Protein AF-A0A317SFF4-F1 (afdb_monomer_lite)

Sequence (137 aa):
TDNFTLSGTAVHGGGSCQASISEDGGKTFRVIRSYVGGCPAVGKSFEFVVPKEAKSGDALFAWTWFNNVGNREMYMNCAAVTISDGGSKGLSHLPEIFQANLGSGCETVPGKDLLFPAPGNDVAIVNSAATAPVGAC

Structure (mmCIF, N/CA/C/O backbone):
data_AF-A0A317SFF4-F1
#
_entry.id   AF-A0A317SFF4-F1
#
loop_
_atom_site.group_PDB
_atom_site.id
_atom_site.type_symbol
_atom_site.label_atom_id
_atom_site.label_alt_id
_atom_site.label_comp_id
_atom_site.label_asym_id
_atom_site.label_entity_id
_atom_site.label_seq_id
_atom_site.pdbx_PDB_ins_code
_atom_site.Cartn_x
_atom_site.Cartn_y
_atom_site.Cartn_z
_atom_site.occupancy
_atom_site.B_iso_or_equiv
_atom_site.auth_seq_id
_atom_site.auth_comp_id
_atom_site.auth_asym_id
_atom_site.auth_atom_id
_atom_site.pdbx_PDB_model_num
ATOM 1 N N . THR A 1 1 ? -0.266 -9.360 15.607 1.00 88.94 1 THR A N 1
ATOM 2 C CA . THR A 1 1 ? 0.350 -9.304 14.274 1.00 88.94 1 THR A CA 1
ATOM 3 C C . THR A 1 1 ? -0.539 -10.075 13.353 1.00 88.94 1 THR A C 1
ATOM 5 O O . THR A 1 1 ? -0.894 -11.198 13.691 1.00 88.94 1 THR A O 1
ATOM 8 N N . ASP A 1 2 ? -0.898 -9.459 12.241 1.00 96.12 2 ASP A N 1
ATOM 9 C CA . ASP A 1 2 ? -1.784 -10.008 11.224 1.00 96.12 2 ASP A CA 1
ATOM 10 C C . ASP A 1 2 ? -0.992 -10.194 9.930 1.00 96.12 2 ASP A C 1
ATOM 12 O O . ASP A 1 2 ? 0.151 -9.743 9.814 1.00 96.12 2 ASP A O 1
ATOM 16 N N . ASN A 1 3 ? -1.559 -10.897 8.954 1.00 96.88 3 ASN A N 1
ATOM 17 C CA . ASN A 1 3 ? -0.894 -11.105 7.676 1.00 96.88 3 ASN A CA 1
ATOM 18 C C . ASN A 1 3 ? -1.886 -11.241 6.525 1.00 96.88 3 ASN A C 1
ATOM 20 O O . ASN A 1 3 ? -3.068 -11.516 6.724 1.00 96.88 3 ASN A O 1
ATOM 24 N N . PHE A 1 4 ? -1.369 -11.073 5.313 1.00 95.00 4 PHE A N 1
ATOM 25 C CA . PHE A 1 4 ? -2.064 -11.433 4.086 1.00 95.00 4 PHE A CA 1
ATOM 26 C C . PHE A 1 4 ? -1.158 -12.282 3.192 1.00 95.00 4 PHE A C 1
ATOM 28 O O . PHE A 1 4 ? 0.072 -12.199 3.248 1.00 95.00 4 PHE A O 1
ATOM 35 N N . THR A 1 5 ? -1.785 -13.094 2.347 1.00 93.38 5 THR A N 1
ATOM 36 C CA . THR A 1 5 ? -1.133 -13.857 1.281 1.00 93.38 5 THR A CA 1
ATOM 37 C C . THR A 1 5 ? -1.829 -13.549 -0.032 1.00 93.38 5 THR A C 1
ATOM 39 O O . THR A 1 5 ? -3.004 -13.184 -0.057 1.00 93.38 5 THR A O 1
ATOM 42 N N . LEU A 1 6 ? -1.092 -13.672 -1.130 1.00 87.88 6 LEU A N 1
ATOM 43 C CA . LEU A 1 6 ? -1.611 -13.414 -2.464 1.00 87.88 6 LEU A CA 1
ATOM 44 C C . LEU A 1 6 ? -1.539 -14.695 -3.283 1.00 87.88 6 LEU A C 1
ATOM 46 O O . LEU A 1 6 ? -0.500 -15.361 -3.339 1.00 87.88 6 LEU A O 1
ATOM 50 N N . SER A 1 7 ? -2.659 -15.026 -3.917 1.00 84.38 7 SER A N 1
ATOM 51 C CA . SER A 1 7 ? -2.737 -16.039 -4.960 1.00 84.38 7 SER A CA 1
ATOM 52 C C . SER A 1 7 ? -2.527 -15.388 -6.331 1.00 84.38 7 SER A C 1
ATOM 54 O O . SER A 1 7 ? -2.720 -14.186 -6.506 1.00 84.38 7 SER A O 1
ATOM 56 N N . GLY A 1 8 ? -2.090 -16.176 -7.311 1.00 80.38 8 GLY A N 1
ATOM 57 C CA . GLY A 1 8 ? -1.833 -15.698 -8.668 1.00 80.38 8 GLY A CA 1
ATOM 58 C C . GLY A 1 8 ? -0.625 -16.376 -9.303 1.00 80.38 8 GLY A C 1
ATOM 59 O O . GLY A 1 8 ? 0.085 -17.147 -8.657 1.00 80.38 8 GLY A O 1
ATOM 60 N N . THR A 1 9 ? -0.411 -16.103 -10.589 1.00 75.81 9 THR A N 1
ATOM 61 C CA . THR A 1 9 ? 0.606 -16.783 -11.410 1.00 75.81 9 THR A CA 1
ATOM 62 C C . THR A 1 9 ? 1.764 -15.881 -11.837 1.00 75.81 9 THR A C 1
ATOM 64 O O . THR A 1 9 ? 2.830 -16.397 -12.162 1.00 75.81 9 THR A O 1
ATOM 67 N N . ALA A 1 10 ? 1.599 -14.554 -11.814 1.00 84.06 10 ALA A N 1
ATOM 68 C CA . ALA A 1 10 ? 2.615 -13.597 -12.247 1.00 84.06 10 ALA A CA 1
ATOM 69 C C . ALA A 1 10 ? 2.857 -12.522 -11.180 1.00 84.06 10 ALA A C 1
ATOM 71 O O . ALA A 1 10 ? 1.972 -11.739 -10.857 1.00 84.06 10 ALA A O 1
ATOM 72 N N . VAL A 1 11 ? 4.084 -12.469 -10.652 1.00 91.31 11 VAL A N 1
ATOM 73 C CA . VAL A 1 11 ? 4.509 -11.455 -9.664 1.00 91.31 11 VAL A CA 1
ATOM 74 C C . VAL A 1 11 ? 5.251 -10.287 -10.292 1.00 91.31 11 VAL A C 1
ATOM 76 O O . VAL A 1 11 ? 5.709 -9.420 -9.567 1.00 91.31 11 VAL A O 1
ATOM 79 N N . HIS A 1 12 ? 5.431 -10.273 -11.617 1.00 93.50 12 HIS A N 1
ATOM 80 C CA . HIS A 1 12 ? 6.055 -9.158 -12.336 1.00 93.50 12 HIS A CA 1
ATOM 81 C C . HIS A 1 12 ? 7.404 -8.690 -11.742 1.00 93.50 12 HIS A C 1
ATOM 83 O O . HIS A 1 12 ? 7.678 -7.497 -11.630 1.00 93.50 12 HIS A O 1
ATOM 89 N N . GLY A 1 13 ? 8.257 -9.641 -11.339 1.00 93.12 13 GLY A N 1
ATOM 90 C CA . GLY A 1 13 ? 9.548 -9.348 -10.699 1.00 93.12 13 GLY A CA 1
ATOM 91 C C . GLY A 1 13 ? 9.443 -8.763 -9.283 1.00 93.12 13 GLY A C 1
ATOM 92 O O . GLY A 1 13 ? 10.439 -8.286 -8.752 1.00 93.12 13 GLY A O 1
ATOM 93 N N . GLY A 1 14 ? 8.258 -8.794 -8.672 1.00 95.56 14 GLY A N 1
ATOM 94 C CA . GLY A 1 14 ? 7.954 -8.135 -7.411 1.00 95.56 14 GLY A CA 1
ATOM 95 C C . GLY A 1 14 ? 7.630 -6.660 -7.629 1.00 95.56 14 GLY A C 1
ATOM 96 O O . GLY A 1 14 ? 6.767 -6.305 -8.435 1.00 95.56 14 GLY A O 1
ATOM 97 N N . GLY A 1 15 ? 8.320 -5.795 -6.898 1.00 97.75 15 GLY A N 1
ATOM 98 C CA . GLY A 1 15 ? 7.978 -4.387 -6.757 1.00 97.75 15 GLY A CA 1
ATOM 99 C C . GLY A 1 15 ? 7.819 -4.007 -5.292 1.00 97.75 15 GLY A C 1
ATOM 100 O O . GLY A 1 15 ? 8.397 -4.638 -4.399 1.00 97.75 15 GLY A O 1
ATOM 101 N N . SER A 1 16 ? 7.006 -2.983 -5.054 1.00 98.62 16 SER A N 1
ATOM 102 C CA . SER A 1 16 ? 6.712 -2.489 -3.709 1.00 98.62 16 SER A CA 1
ATOM 103 C C . SER A 1 16 ? 5.214 -2.431 -3.461 1.00 98.62 16 SER A C 1
ATOM 105 O O . SER A 1 16 ? 4.435 -2.134 -4.369 1.00 98.62 16 SER A O 1
ATOM 107 N N . CYS A 1 17 ? 4.814 -2.674 -2.217 1.00 98.44 17 CYS A N 1
ATOM 108 C CA . CYS A 1 17 ? 3.413 -2.694 -1.812 1.00 98.44 17 CYS A CA 1
ATOM 109 C C . CYS A 1 17 ? 3.156 -1.846 -0.570 1.00 98.44 17 CYS A C 1
ATOM 111 O O . CYS A 1 17 ? 4.070 -1.614 0.224 1.00 98.44 17 CYS A O 1
ATOM 113 N N . GLN A 1 18 ? 1.893 -1.493 -0.341 1.00 98.81 18 GLN A N 1
ATOM 114 C CA . GLN A 1 18 ? 1.427 -0.975 0.943 1.00 98.81 18 GLN A CA 1
ATOM 115 C C . GLN A 1 18 ? 0.270 -1.820 1.472 1.00 98.81 18 GLN A C 1
ATOM 117 O O . GLN A 1 18 ? -0.585 -2.280 0.717 1.00 98.81 18 GLN A O 1
ATOM 122 N N . ALA A 1 19 ? 0.264 -2.021 2.786 1.00 98.69 19 ALA A N 1
ATOM 123 C CA . ALA A 1 19 ? -0.900 -2.435 3.550 1.00 98.69 19 ALA A CA 1
ATOM 124 C C . ALA A 1 19 ? -1.519 -1.185 4.182 1.00 98.69 19 ALA A C 1
ATOM 126 O O . ALA A 1 19 ? -0.814 -0.358 4.772 1.00 98.69 19 ALA A O 1
ATOM 127 N N . SER A 1 20 ? -2.833 -1.044 4.060 1.00 98.81 20 SER A N 1
ATOM 128 C CA . SER A 1 20 ? -3.557 0.141 4.512 1.00 98.81 20 SER A CA 1
ATOM 129 C C . SER A 1 20 ? -4.931 -0.202 5.075 1.00 98.81 20 SER A C 1
ATOM 131 O O . SER A 1 20 ? -5.477 -1.267 4.790 1.00 98.81 20 SER A O 1
ATOM 133 N N . ILE A 1 21 ? -5.470 0.703 5.892 1.00 98.69 21 ILE A N 1
ATOM 134 C CA . ILE A 1 21 ? -6.787 0.576 6.523 1.00 98.69 21 ILE A CA 1
ATOM 135 C C . ILE A 1 21 ? -7.639 1.802 6.191 1.00 98.69 21 ILE A C 1
ATOM 137 O O . ILE A 1 21 ? -7.157 2.933 6.252 1.00 98.69 21 ILE A O 1
ATOM 141 N N . SER A 1 22 ? -8.912 1.582 5.883 1.00 98.69 22 SER A N 1
ATOM 142 C CA . SER A 1 22 ? -9.940 2.617 5.803 1.00 98.69 22 SER A CA 1
ATOM 143 C C . SER A 1 22 ? -10.951 2.445 6.932 1.00 98.69 22 SER A C 1
ATOM 145 O O . SER A 1 22 ? -11.577 1.394 7.059 1.00 98.69 22 SER A O 1
ATOM 147 N N . GLU A 1 23 ? -11.129 3.502 7.725 1.00 98.25 23 GLU A N 1
ATOM 148 C CA . GLU A 1 23 ? -12.090 3.578 8.839 1.00 98.25 23 GLU A CA 1
ATOM 149 C C . GLU A 1 23 ? -13.343 4.398 8.468 1.00 98.25 23 GLU A C 1
ATOM 151 O O . GLU A 1 23 ? -14.174 4.701 9.322 1.00 98.25 23 GLU A O 1
ATOM 156 N N . ASP A 1 24 ? -13.448 4.835 7.208 1.00 97.44 24 ASP A N 1
ATOM 157 C CA . ASP A 1 24 ? -14.448 5.797 6.725 1.00 97.44 24 ASP A CA 1
ATOM 158 C C . ASP A 1 24 ? -15.261 5.282 5.526 1.00 97.44 24 ASP A C 1
ATOM 160 O O . ASP A 1 24 ? -15.837 6.064 4.761 1.00 97.44 24 A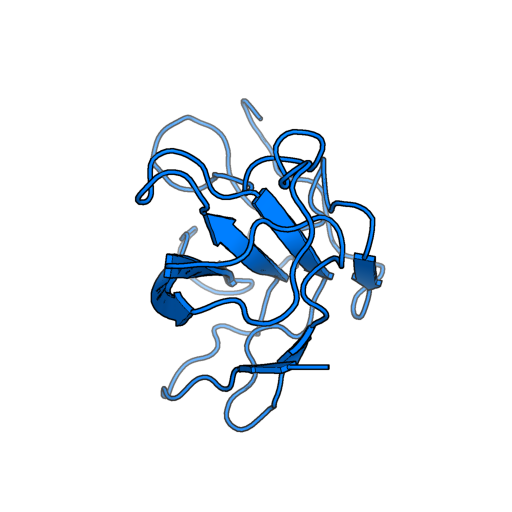SP A O 1
ATOM 164 N N . GLY A 1 25 ? -15.337 3.956 5.384 1.00 96.50 25 GLY A N 1
ATOM 165 C CA . GLY A 1 25 ? -16.111 3.293 4.335 1.00 96.50 25 GLY A CA 1
ATOM 166 C C . GLY A 1 25 ? -15.449 3.345 2.957 1.00 96.50 25 GLY A C 1
ATOM 167 O O . GLY A 1 25 ? -16.149 3.355 1.949 1.00 96.50 25 GLY A O 1
ATOM 168 N N . GLY A 1 26 ? -14.115 3.399 2.906 1.00 97.56 26 GLY A N 1
ATOM 169 C CA . GLY A 1 26 ? -13.336 3.381 1.667 1.00 97.56 26 GLY A CA 1
ATOM 170 C C . GLY A 1 26 ? -13.086 4.754 1.049 1.00 97.56 26 GLY A C 1
ATOM 171 O O . GLY A 1 26 ? -12.677 4.816 -0.107 1.00 97.56 26 GLY A O 1
ATOM 172 N N . LYS A 1 27 ? -13.327 5.852 1.777 1.00 97.81 27 LYS A N 1
ATOM 173 C CA . LYS A 1 27 ? -13.048 7.206 1.271 1.00 97.81 27 LYS A CA 1
ATOM 174 C C . LYS A 1 27 ? -11.565 7.532 1.360 1.00 97.81 27 LYS A C 1
ATOM 176 O O . LYS A 1 27 ? -11.029 8.143 0.444 1.00 97.81 27 LYS A O 1
ATOM 181 N N . THR A 1 28 ? -10.914 7.128 2.449 1.00 98.19 28 THR A N 1
ATOM 182 C CA . THR A 1 28 ? -9.467 7.263 2.623 1.00 98.19 28 THR A CA 1
ATOM 183 C C . THR A 1 28 ? -8.857 5.956 3.107 1.00 98.19 28 THR A C 1
ATOM 185 O O . THR A 1 28 ? -9.449 5.242 3.915 1.00 98.19 28 THR A O 1
ATOM 188 N N . PHE A 1 29 ? -7.655 5.650 2.618 1.00 98.75 29 PHE A N 1
ATOM 189 C CA . PHE A 1 29 ? -6.879 4.479 3.023 1.00 98.75 29 PHE A CA 1
ATOM 190 C C . PHE A 1 29 ? -5.557 4.941 3.618 1.00 98.75 29 PHE A C 1
ATOM 192 O O . PHE A 1 29 ? -4.781 5.632 2.962 1.00 98.75 29 PHE A O 1
ATOM 199 N N . ARG A 1 30 ? -5.313 4.575 4.875 1.00 98.62 30 ARG A N 1
ATOM 200 C CA . ARG A 1 30 ? -4.170 5.024 5.667 1.00 98.62 30 ARG A CA 1
ATOM 201 C C . ARG A 1 30 ? -3.112 3.938 5.724 1.00 98.62 30 ARG A C 1
ATOM 203 O O . ARG A 1 30 ? -3.415 2.809 6.106 1.00 98.62 30 ARG A O 1
ATOM 210 N N . VAL A 1 31 ? -1.888 4.266 5.321 1.00 98.81 31 VAL A N 1
ATOM 211 C CA . VAL A 1 31 ? -0.770 3.320 5.228 1.00 98.81 31 VAL A CA 1
ATOM 212 C C . VAL A 1 31 ? -0.349 2.889 6.625 1.00 98.81 31 VAL A C 1
ATOM 214 O O . VAL A 1 31 ? 0.140 3.702 7.407 1.00 98.81 31 VAL A O 1
ATOM 217 N N . ILE A 1 32 ? -0.508 1.599 6.917 1.00 98.56 32 ILE A N 1
ATOM 218 C CA . ILE A 1 32 ? -0.075 0.999 8.183 1.00 98.56 32 ILE A CA 1
ATOM 219 C C . ILE A 1 32 ? 1.245 0.243 8.040 1.00 98.56 32 ILE A C 1
ATOM 221 O O . ILE A 1 32 ? 1.939 0.073 9.034 1.00 98.56 32 ILE A O 1
ATOM 225 N N . ARG A 1 33 ? 1.610 -0.183 6.821 1.00 98.69 33 ARG A N 1
ATOM 226 C CA . ARG A 1 33 ? 2.922 -0.770 6.532 1.00 98.69 33 ARG A CA 1
ATOM 227 C C . ARG A 1 33 ? 3.298 -0.641 5.061 1.00 98.69 33 ARG A C 1
ATOM 229 O O . ARG A 1 33 ? 2.475 -0.915 4.189 1.00 98.69 33 ARG A O 1
ATOM 236 N N . SER A 1 34 ? 4.557 -0.308 4.792 1.00 98.81 34 SER A N 1
ATOM 237 C CA . SER A 1 34 ? 5.132 -0.306 3.441 1.00 98.81 34 SER A CA 1
ATOM 238 C C . SER A 1 34 ? 6.173 -1.414 3.271 1.00 98.81 34 SER A C 1
ATOM 240 O O . 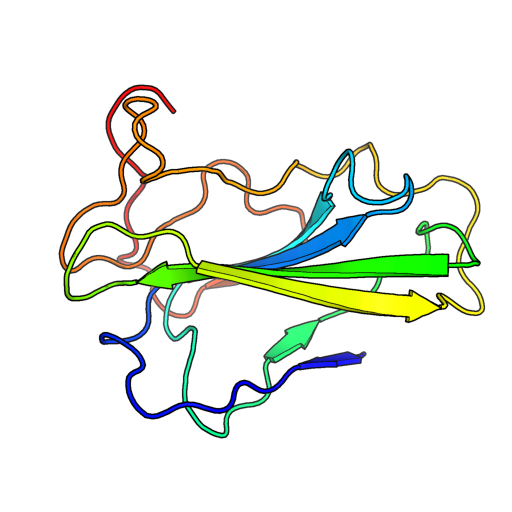SER A 1 34 ? 7.030 -1.614 4.130 1.00 98.81 34 SER A O 1
ATOM 242 N N . TYR A 1 35 ? 6.130 -2.108 2.133 1.00 98.44 35 TYR A N 1
ATOM 243 C CA . TYR A 1 35 ? 7.084 -3.146 1.740 1.00 98.44 35 TYR A CA 1
ATOM 244 C C . TYR A 1 35 ? 7.842 -2.657 0.508 1.00 98.44 35 TYR A C 1
ATOM 246 O O . TYR A 1 35 ? 7.288 -2.633 -0.590 1.00 98.44 35 TYR A O 1
ATOM 254 N N . VAL A 1 36 ? 9.087 -2.226 0.698 1.00 98.56 36 VAL A N 1
ATOM 255 C CA . VAL A 1 36 ? 9.939 -1.676 -0.361 1.00 98.56 36 VAL A CA 1
ATOM 256 C C . VAL A 1 36 ? 10.801 -2.800 -0.931 1.00 98.56 36 VAL A C 1
ATOM 258 O O . VAL A 1 36 ? 11.809 -3.197 -0.337 1.00 98.56 36 VAL A O 1
ATOM 261 N N . GLY A 1 37 ? 10.379 -3.319 -2.083 1.00 97.31 37 GLY A N 1
ATOM 262 C CA . GLY A 1 37 ? 10.983 -4.473 -2.740 1.00 97.31 37 GLY A CA 1
ATOM 263 C C . GLY A 1 37 ? 10.443 -5.825 -2.271 1.00 97.31 37 GLY A C 1
ATOM 264 O O . GLY A 1 37 ? 9.971 -5.998 -1.144 1.00 97.31 37 GLY A O 1
ATOM 265 N N . GLY A 1 38 ? 10.535 -6.820 -3.158 1.00 93.94 38 GLY A N 1
ATOM 266 C CA . GLY A 1 38 ? 10.158 -8.207 -2.863 1.00 93.94 38 GLY A CA 1
ATOM 267 C C . GLY A 1 38 ? 8.668 -8.424 -2.573 1.00 93.94 38 GLY A C 1
ATOM 268 O O . GLY A 1 38 ? 8.321 -9.429 -1.942 1.00 93.94 38 GLY A O 1
ATOM 269 N N . CYS A 1 39 ? 7.804 -7.496 -3.000 1.00 95.56 39 CYS A N 1
ATOM 270 C CA . CYS A 1 39 ? 6.358 -7.612 -2.882 1.00 95.56 39 CYS A CA 1
ATOM 271 C C . CYS A 1 39 ? 5.661 -7.381 -4.237 1.00 95.56 39 CYS A C 1
ATOM 273 O O . CYS A 1 39 ? 5.952 -6.386 -4.900 1.00 95.56 39 CYS A O 1
ATOM 275 N N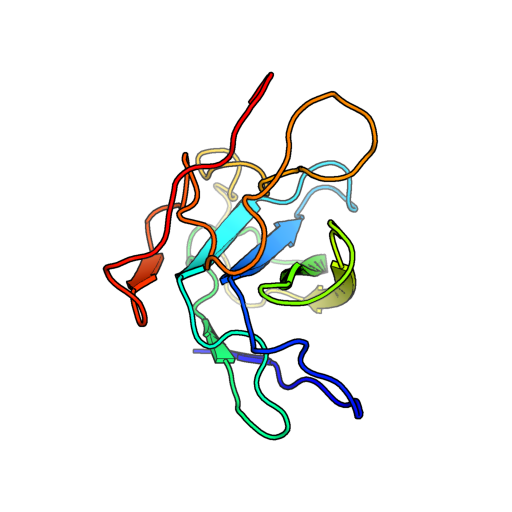 . PRO A 1 40 ? 4.730 -8.264 -4.646 1.00 94.12 40 PRO A N 1
ATOM 276 C CA . PRO A 1 40 ? 4.326 -9.503 -3.998 1.00 94.12 40 PRO A CA 1
ATOM 277 C C . PRO A 1 40 ? 5.324 -10.635 -4.269 1.00 94.12 40 PRO A C 1
ATOM 279 O O . PRO A 1 40 ? 6.207 -10.542 -5.119 1.00 94.12 40 PRO A O 1
ATOM 282 N N . ALA A 1 41 ? 5.145 -11.739 -3.551 1.00 90.94 41 ALA A N 1
ATOM 283 C CA . ALA A 1 41 ? 5.783 -13.015 -3.840 1.00 90.94 41 ALA A CA 1
ATOM 284 C C . ALA A 1 41 ? 4.753 -14.131 -3.614 1.00 90.94 41 ALA A C 1
ATOM 286 O O . ALA A 1 41 ? 4.092 -14.151 -2.574 1.00 90.94 41 ALA A O 1
ATOM 287 N N . VAL A 1 42 ? 4.588 -15.034 -4.589 1.00 83.69 42 VAL A N 1
ATOM 288 C CA . VAL A 1 42 ? 3.578 -16.107 -4.517 1.00 83.69 42 VAL A CA 1
ATOM 289 C C . VAL A 1 42 ? 3.850 -17.000 -3.311 1.00 83.69 42 VAL A C 1
ATOM 291 O O . VAL A 1 42 ? 4.987 -17.409 -3.085 1.00 83.69 42 VAL A O 1
ATOM 294 N N . GLY A 1 43 ? 2.804 -17.304 -2.539 1.00 84.00 43 GLY A N 1
ATOM 295 C CA . GLY A 1 43 ? 2.898 -18.189 -1.374 1.00 84.00 43 GLY A CA 1
ATOM 296 C C . GLY A 1 43 ? 3.652 -17.595 -0.180 1.00 84.00 43 GLY A C 1
ATOM 297 O O . GLY A 1 43 ? 3.850 -18.289 0.814 1.00 84.00 43 GLY A O 1
ATOM 298 N N . LYS A 1 44 ? 4.064 -16.322 -0.251 1.00 90.25 44 LYS A N 1
ATOM 299 C CA . LYS A 1 44 ? 4.687 -15.608 0.863 1.00 90.25 44 LYS A CA 1
ATOM 300 C C . LYS A 1 44 ? 3.628 -14.857 1.668 1.00 90.25 44 LYS A C 1
ATOM 302 O O . LYS A 1 44 ? 2.812 -14.133 1.096 1.00 90.25 44 LYS A O 1
ATOM 307 N N . SER A 1 45 ? 3.686 -14.992 2.990 1.00 94.06 45 SER A N 1
ATOM 308 C CA . SER A 1 45 ? 2.915 -14.155 3.912 1.00 94.06 45 SER A CA 1
ATOM 309 C C . SER A 1 45 ? 3.606 -12.814 4.132 1.00 94.06 45 SER A C 1
ATOM 311 O O . SER A 1 45 ? 4.821 -12.747 4.333 1.00 94.06 45 SER A O 1
ATOM 313 N N . PHE A 1 46 ? 2.814 -11.749 4.119 1.00 96.19 46 PHE A N 1
ATOM 314 C CA . PHE A 1 46 ? 3.249 -10.392 4.416 1.00 96.19 46 PHE A CA 1
A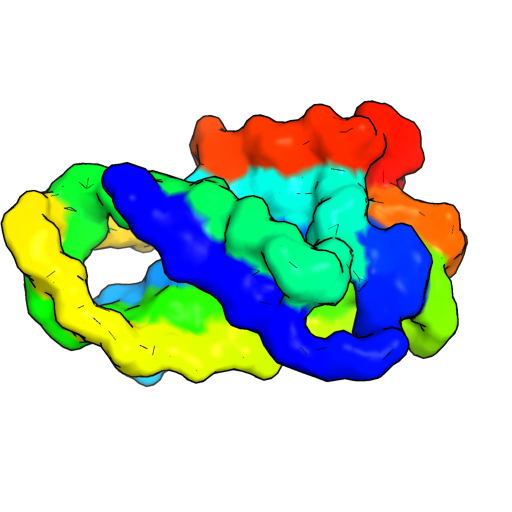TOM 315 C C . PHE A 1 46 ? 2.611 -9.953 5.730 1.00 96.19 46 PHE A C 1
ATOM 317 O O . PHE A 1 46 ? 1.393 -9.800 5.819 1.00 96.19 46 PHE A O 1
ATOM 324 N N . GLU A 1 47 ? 3.443 -9.817 6.759 1.00 97.31 47 GLU A N 1
ATOM 325 C CA . GLU A 1 47 ? 3.008 -9.455 8.106 1.00 97.31 47 GLU A CA 1
ATOM 326 C C . GLU A 1 47 ? 2.865 -7.950 8.269 1.00 97.31 47 GLU A C 1
ATOM 328 O O . GLU A 1 47 ? 3.728 -7.196 7.822 1.00 97.31 47 GLU A O 1
ATOM 333 N N . PHE A 1 48 ? 1.832 -7.536 8.992 1.00 97.69 48 PHE A N 1
ATOM 334 C CA . PHE A 1 48 ? 1.608 -6.161 9.410 1.00 97.69 48 PHE A CA 1
ATOM 335 C C . PHE A 1 48 ? 1.021 -6.112 10.824 1.00 97.69 48 PHE A C 1
ATOM 337 O O . PHE A 1 48 ? 0.605 -7.119 11.404 1.00 97.69 48 PHE A O 1
ATOM 344 N N . VAL A 1 49 ? 0.989 -4.912 11.396 1.00 97.62 49 VAL A N 1
ATOM 345 C CA . VAL A 1 49 ? 0.349 -4.650 12.685 1.00 97.62 49 VAL A CA 1
ATOM 346 C C . VAL A 1 49 ? -0.721 -3.590 12.474 1.00 97.62 49 VAL A C 1
ATOM 348 O O . VAL A 1 49 ? -0.439 -2.530 11.921 1.00 97.62 49 VAL A O 1
ATOM 351 N N . VAL A 1 50 ? -1.946 -3.866 12.922 1.00 97.25 50 VAL A N 1
ATOM 352 C CA . VAL A 1 50 ? -2.979 -2.831 13.036 1.00 97.25 50 VAL A CA 1
ATOM 353 C C . VAL A 1 50 ? -2.588 -1.901 14.194 1.00 97.25 50 VAL A C 1
ATOM 355 O O . VAL A 1 50 ? -2.416 -2.389 15.316 1.00 97.25 50 VAL A O 1
ATOM 358 N N . PRO A 1 51 ? -2.402 -0.585 13.965 1.00 96.56 51 PRO A N 1
ATOM 359 C CA . PRO A 1 51 ? -2.042 0.339 15.036 1.00 96.56 51 PRO A CA 1
ATOM 360 C C . PRO A 1 51 ? -3.107 0.340 16.135 1.00 96.56 51 PRO A C 1
ATOM 362 O O . PRO A 1 51 ? -4.303 0.333 15.846 1.00 96.56 51 PRO A O 1
ATOM 365 N N . LYS A 1 52 ? -2.688 0.369 17.404 1.00 95.88 52 LYS A N 1
ATOM 366 C CA . LYS A 1 52 ? -3.611 0.281 18.554 1.00 95.88 52 LYS A CA 1
ATOM 367 C C . LYS A 1 52 ? -4.604 1.436 18.606 1.00 95.88 52 LYS A C 1
ATOM 369 O O . LYS A 1 52 ? -5.654 1.330 19.224 1.00 95.88 52 LYS A O 1
ATOM 374 N N . GLU A 1 53 ? -4.256 2.563 18.009 1.00 96.12 53 GLU A N 1
ATOM 375 C CA . GLU A 1 53 ? -5.092 3.745 17.914 1.00 96.12 53 GLU A CA 1
ATOM 376 C C . GLU A 1 53 ? -6.208 3.643 16.864 1.00 96.12 53 GLU A C 1
ATOM 378 O O . GLU A 1 53 ? -7.113 4.481 16.909 1.00 96.12 53 GLU A O 1
ATOM 383 N N . ALA A 1 54 ? -6.167 2.643 15.970 1.00 97.69 54 ALA A N 1
ATOM 384 C CA . ALA A 1 54 ? -7.232 2.371 15.008 1.00 97.69 54 ALA A CA 1
ATOM 385 C C . ALA A 1 54 ? -8.566 2.164 15.731 1.00 97.69 54 ALA A C 1
ATOM 387 O O . ALA A 1 54 ? -8.616 1.556 16.798 1.00 97.69 54 ALA A O 1
ATOM 388 N N . LYS A 1 55 ? -9.646 2.684 15.163 1.00 98.00 55 LYS A N 1
ATOM 389 C CA . LYS A 1 55 ? -10.993 2.597 15.709 1.00 98.00 55 LYS A CA 1
ATOM 390 C C . LYS A 1 55 ? -11.469 1.154 15.699 1.00 98.00 55 LYS A C 1
ATOM 392 O O . LYS A 1 55 ? -11.365 0.465 14.690 1.00 98.00 55 LYS A O 1
ATOM 397 N N . SER A 1 56 ? -12.047 0.734 16.819 1.00 97.62 56 SER A N 1
ATOM 398 C CA . SER A 1 56 ? -12.808 -0.513 16.861 1.00 97.62 56 SER A CA 1
ATOM 399 C C . SER A 1 56 ? -14.018 -0.442 15.923 1.00 97.62 56 SER A C 1
ATOM 401 O O . SER A 1 56 ? -14.679 0.597 15.847 1.00 97.62 56 SER A O 1
ATOM 403 N N . GLY A 1 57 ? -14.342 -1.559 15.270 1.00 97.25 57 GLY A N 1
ATOM 404 C CA . GLY A 1 57 ? -15.498 -1.690 14.380 1.00 97.25 57 GLY A CA 1
ATOM 405 C C . GLY A 1 57 ? -15.136 -2.100 12.955 1.00 97.25 57 GLY A C 1
ATOM 406 O O . GLY A 1 57 ? -14.028 -2.570 12.687 1.00 97.25 57 GLY A O 1
ATOM 407 N N . ASP A 1 58 ? -16.105 -1.953 12.055 1.00 98.25 58 ASP A N 1
ATOM 408 C CA . ASP A 1 58 ? -15.956 -2.327 10.651 1.00 98.25 58 ASP A CA 1
ATOM 409 C C . ASP A 1 58 ? -14.999 -1.378 9.924 1.00 98.25 58 ASP A C 1
ATOM 411 O O . ASP A 1 58 ? -15.095 -0.153 10.028 1.00 98.25 58 ASP A O 1
ATOM 415 N N . ALA A 1 59 ? -14.084 -1.963 9.160 1.00 98.50 59 ALA A N 1
ATOM 416 C CA . ALA A 1 59 ? -13.074 -1.264 8.385 1.00 98.50 59 ALA A CA 1
ATOM 417 C C . ALA A 1 59 ? -12.801 -2.005 7.068 1.00 98.50 59 ALA A C 1
ATOM 419 O O . ALA A 1 59 ? -13.235 -3.140 6.852 1.00 98.50 59 ALA A O 1
ATOM 420 N N . LEU A 1 60 ? -12.048 -1.368 6.172 1.00 98.75 60 LEU A N 1
ATOM 421 C CA . LEU A 1 60 ? -11.509 -2.028 4.985 1.00 98.75 60 LEU A CA 1
ATOM 422 C C . LEU A 1 60 ? -9.995 -2.128 5.097 1.00 98.75 60 LEU A C 1
ATOM 424 O O . LEU A 1 60 ? -9.319 -1.120 5.276 1.00 98.75 60 LEU A O 1
ATOM 428 N N . PHE A 1 61 ? -9.463 -3.329 4.924 1.00 98.62 61 PHE A N 1
ATOM 429 C CA . PHE A 1 61 ? -8.059 -3.530 4.604 1.00 98.62 61 PHE A CA 1
ATOM 430 C C . PHE A 1 61 ? -7.853 -3.356 3.103 1.00 98.62 61 PHE A C 1
ATOM 432 O O . PHE A 1 61 ? -8.675 -3.820 2.314 1.00 98.62 61 PHE A O 1
ATOM 439 N N . ALA A 1 62 ? -6.747 -2.738 2.701 1.00 98.62 62 ALA A N 1
ATOM 440 C CA . ALA A 1 62 ? -6.326 -2.687 1.311 1.00 98.62 62 ALA A CA 1
ATOM 441 C C . ALA A 1 62 ? -4.841 -3.006 1.150 1.00 98.62 62 ALA A C 1
ATOM 443 O O . ALA A 1 62 ? -3.982 -2.469 1.856 1.00 98.62 62 ALA A O 1
ATOM 444 N N . TRP A 1 63 ? -4.566 -3.846 0.157 1.00 98.25 63 TRP A N 1
ATOM 445 C CA . TRP A 1 63 ? -3.244 -4.082 -0.397 1.00 98.25 63 TRP A CA 1
ATOM 446 C C . TRP A 1 63 ? -3.131 -3.330 -1.721 1.00 98.25 63 TRP A C 1
ATOM 448 O O . TRP A 1 63 ? -3.947 -3.550 -2.618 1.00 98.25 63 TRP A O 1
ATOM 458 N N . THR A 1 64 ? -2.124 -2.466 -1.840 1.00 98.50 64 THR A N 1
ATOM 459 C CA . THR A 1 64 ? -1.748 -1.820 -3.103 1.00 98.50 64 THR A CA 1
ATOM 460 C C . THR A 1 64 ? -0.364 -2.271 -3.540 1.00 98.50 64 THR A C 1
ATOM 462 O O . THR A 1 64 ? 0.501 -2.521 -2.699 1.00 98.50 64 THR A O 1
ATOM 465 N N . TRP A 1 65 ? -0.139 -2.381 -4.848 1.00 98.25 65 TRP A N 1
ATOM 466 C CA . TRP A 1 65 ? 1.125 -2.850 -5.409 1.00 98.25 65 TRP A CA 1
ATOM 467 C C . TRP A 1 65 ? 1.503 -2.132 -6.702 1.00 98.25 65 TRP A C 1
ATOM 469 O O . TRP A 1 65 ? 0.673 -1.929 -7.586 1.00 98.25 65 TRP A O 1
ATOM 479 N N . PHE A 1 66 ? 2.791 -1.808 -6.803 1.00 98.44 66 PHE A N 1
ATOM 480 C CA . PHE A 1 66 ? 3.439 -1.236 -7.975 1.00 98.44 66 PHE A CA 1
ATOM 481 C C . PHE A 1 66 ? 4.493 -2.211 -8.491 1.00 98.44 66 PHE A C 1
ATOM 483 O O . PHE A 1 66 ? 5.506 -2.454 -7.826 1.00 98.44 66 PHE A O 1
ATOM 490 N N . ASN A 1 67 ? 4.241 -2.782 -9.665 1.00 97.25 67 ASN A N 1
ATOM 491 C CA . ASN A 1 67 ? 5.042 -3.852 -10.242 1.00 97.25 67 ASN A CA 1
ATOM 492 C C . ASN A 1 67 ? 6.406 -3.372 -10.759 1.00 97.25 67 ASN A C 1
ATOM 494 O O . ASN A 1 67 ? 6.543 -2.313 -11.380 1.00 97.25 67 ASN A O 1
ATOM 498 N N . ASN A 1 68 ? 7.430 -4.200 -10.548 1.00 97.19 68 ASN A N 1
ATOM 499 C CA . ASN A 1 68 ? 8.777 -3.916 -11.037 1.00 97.19 68 ASN A CA 1
ATOM 500 C C . ASN A 1 68 ? 8.840 -4.043 -12.575 1.00 97.19 68 ASN A C 1
ATOM 502 O O . ASN A 1 68 ? 9.221 -3.101 -13.277 1.00 97.19 68 ASN A O 1
ATOM 506 N N . VAL A 1 69 ? 8.377 -5.171 -13.119 1.00 96.62 69 VAL A N 1
ATOM 507 C CA . VAL A 1 69 ? 8.484 -5.540 -14.542 1.00 96.62 69 VAL A CA 1
ATOM 508 C C . VAL A 1 69 ? 7.131 -5.477 -15.254 1.00 96.62 69 VAL A C 1
ATOM 510 O O . VAL A 1 69 ? 6.122 -5.945 -14.738 1.00 96.62 69 VAL A O 1
ATOM 513 N N . GLY A 1 70 ? 7.110 -4.979 -16.491 1.00 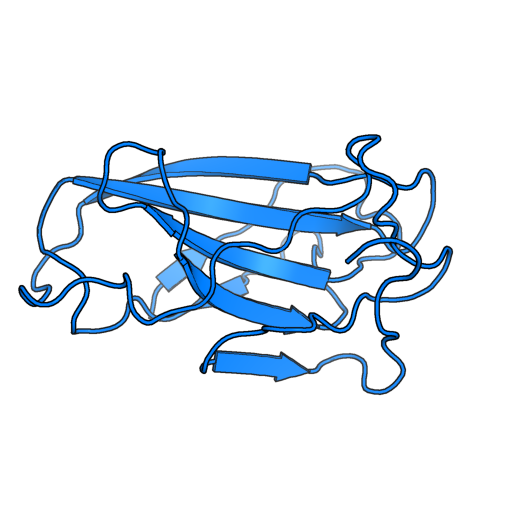94.38 70 GLY A N 1
ATOM 514 C CA . GLY A 1 70 ? 5.905 -4.909 -17.326 1.00 94.38 70 GLY A CA 1
ATOM 515 C C . GLY A 1 70 ? 5.347 -3.493 -17.432 1.00 94.38 70 GLY A C 1
ATOM 516 O O . GLY A 1 70 ? 6.090 -2.520 -17.269 1.00 94.38 70 GLY A O 1
ATOM 517 N N . ASN A 1 71 ? 4.049 -3.375 -17.709 1.00 95.88 71 ASN A N 1
ATOM 518 C CA . ASN A 1 71 ? 3.372 -2.081 -17.791 1.00 95.88 71 ASN A CA 1
ATOM 519 C C . ASN A 1 71 ? 3.473 -1.327 -16.464 1.00 95.88 71 ASN A C 1
ATOM 521 O O . ASN A 1 71 ? 3.699 -1.922 -15.415 1.00 95.88 71 ASN A O 1
ATOM 525 N N . ARG A 1 72 ? 3.358 -0.002 -16.509 1.00 96.44 72 ARG A N 1
ATOM 526 C CA . ARG A 1 72 ? 3.283 0.803 -15.293 1.00 96.44 72 ARG A CA 1
ATOM 527 C C . ARG A 1 72 ? 1.858 0.701 -14.776 1.00 96.44 72 ARG A C 1
ATOM 529 O O . ARG A 1 72 ? 0.952 1.265 -15.376 1.00 96.44 72 ARG A O 1
ATOM 536 N N . GLU A 1 73 ? 1.669 -0.082 -13.722 1.00 96.69 73 GLU A N 1
ATOM 537 C CA . GLU A 1 73 ? 0.351 -0.403 -13.180 1.00 96.69 73 GLU A CA 1
ATOM 538 C C . GLU A 1 73 ? 0.315 -0.120 -11.677 1.00 96.69 73 GLU A C 1
ATOM 540 O O . GLU A 1 73 ? 1.348 -0.052 -11.001 1.00 96.69 73 GLU A O 1
ATOM 545 N N . MET A 1 74 ? -0.897 0.073 -11.171 1.00 97.88 74 MET A N 1
ATOM 546 C CA . MET A 1 74 ? -1.206 0.059 -9.750 1.00 97.88 74 MET A CA 1
ATOM 547 C C . MET A 1 74 ? -2.284 -0.994 -9.535 1.00 97.88 74 MET A C 1
ATOM 549 O O . MET A 1 74 ? -3.391 -0.885 -10.057 1.00 97.88 74 MET A O 1
ATOM 553 N N . TYR A 1 75 ? -1.947 -2.018 -8.766 1.00 97.00 75 TYR A N 1
ATOM 554 C CA . TYR A 1 75 ? -2.876 -3.062 -8.362 1.00 97.00 75 TYR A CA 1
ATOM 555 C C . TYR A 1 75 ? -3.459 -2.711 -6.999 1.00 97.00 75 TYR A C 1
ATOM 557 O O . TYR A 1 75 ? -2.748 -2.187 -6.141 1.00 97.00 75 TYR A O 1
ATOM 565 N N . MET A 1 76 ? -4.737 -3.023 -6.786 1.00 97.62 76 MET A N 1
ATOM 566 C CA . MET A 1 76 ? -5.400 -2.830 -5.500 1.00 97.62 76 MET A CA 1
ATOM 567 C C . MET A 1 76 ? -6.416 -3.942 -5.246 1.00 97.62 76 MET A C 1
ATOM 569 O O . MET A 1 76 ? -7.268 -4.214 -6.090 1.00 97.62 76 MET A O 1
ATOM 573 N N . ASN A 1 77 ? -6.349 -4.562 -4.067 1.00 96.56 77 ASN A N 1
ATOM 574 C CA . ASN A 1 77 ? -7.384 -5.463 -3.563 1.00 96.56 77 ASN A CA 1
ATOM 575 C C . ASN A 1 77 ? -7.792 -5.022 -2.156 1.00 96.56 77 ASN A C 1
ATOM 577 O O . ASN A 1 77 ? -6.929 -4.777 -1.312 1.00 96.56 77 ASN A O 1
ATOM 581 N N . CYS A 1 78 ? -9.098 -4.997 -1.884 1.00 98.00 78 CYS A N 1
ATOM 582 C CA . CYS A 1 78 ? -9.645 -4.688 -0.564 1.00 98.00 78 CYS A CA 1
ATOM 583 C C . CYS A 1 78 ? -10.270 -5.921 0.101 1.00 98.00 78 CYS A C 1
ATOM 585 O O . CYS A 1 78 ? -10.759 -6.815 -0.589 1.00 98.00 78 CYS A O 1
ATOM 587 N N . ALA A 1 79 ? -10.295 -5.942 1.430 1.00 97.94 79 ALA A N 1
ATOM 588 C CA . ALA A 1 79 ? -11.010 -6.920 2.241 1.00 97.94 79 ALA A CA 1
ATOM 589 C C . ALA A 1 79 ? -11.803 -6.200 3.338 1.00 97.94 79 ALA A C 1
ATOM 591 O O . ALA A 1 79 ? -11.283 -5.288 3.980 1.00 97.94 79 ALA A O 1
ATOM 592 N N . ALA A 1 80 ? -13.052 -6.609 3.559 1.00 98.31 80 ALA A N 1
ATOM 593 C CA . ALA A 1 80 ? -13.819 -6.161 4.716 1.00 98.31 80 ALA A CA 1
ATOM 594 C C . ALA A 1 80 ? -13.290 -6.856 5.976 1.00 98.31 80 ALA A C 1
ATOM 596 O O . ALA A 1 80 ? -13.120 -8.076 5.983 1.00 98.31 80 ALA A O 1
ATOM 597 N N . VAL A 1 81 ? -13.009 -6.078 7.019 1.00 98.12 81 VAL A N 1
ATOM 598 C CA . VAL A 1 81 ? -12.454 -6.563 8.288 1.00 98.12 81 VAL A CA 1
ATOM 599 C C . VAL A 1 81 ? -13.163 -5.893 9.462 1.00 98.12 81 VAL A C 1
ATOM 601 O O . VAL A 1 81 ? -13.711 -4.802 9.325 1.00 98.12 81 VAL A O 1
ATOM 604 N N . THR A 1 82 ? -13.107 -6.521 10.632 1.00 98.12 82 THR A N 1
ATOM 605 C CA . THR A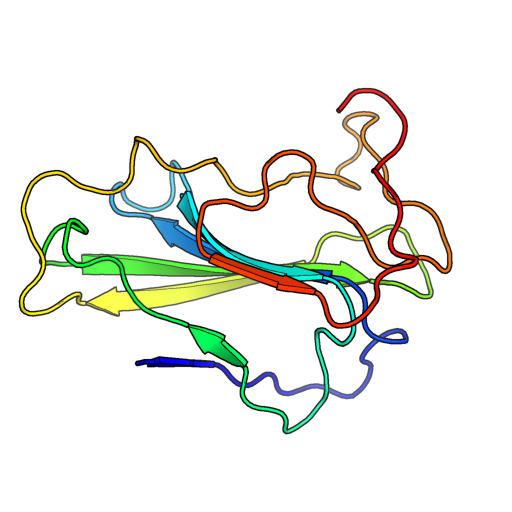 1 82 ? -13.554 -5.915 11.890 1.00 98.12 82 THR A CA 1
ATOM 606 C C . THR A 1 82 ? -12.349 -5.792 12.812 1.00 98.12 82 THR A C 1
ATOM 608 O O . THR A 1 82 ? -11.687 -6.786 13.106 1.00 98.12 82 THR A O 1
ATOM 611 N N . ILE A 1 83 ? -12.055 -4.574 13.265 1.00 97.81 83 ILE A N 1
ATOM 612 C CA . ILE A 1 83 ? -10.999 -4.309 14.243 1.00 97.81 83 ILE A CA 1
ATOM 613 C C . ILE A 1 83 ? -11.600 -4.490 15.638 1.00 97.81 83 ILE A C 1
ATOM 615 O O . ILE A 1 83 ? -12.462 -3.713 16.058 1.00 97.81 83 ILE A O 1
ATOM 619 N N . SER A 1 84 ? -11.155 -5.524 16.351 1.00 95.69 84 SER A N 1
ATOM 620 C CA . SER A 1 84 ? -11.452 -5.735 17.771 1.00 95.69 84 SER A CA 1
ATOM 621 C C . SER A 1 84 ? -10.390 -5.071 18.647 1.00 95.69 84 SER A C 1
ATOM 623 O O . SER A 1 84 ? -9.217 -5.039 18.277 1.00 95.69 84 SER A O 1
ATOM 625 N N . ASP A 1 85 ? -10.788 -4.573 19.818 1.00 93.19 85 ASP A N 1
ATOM 626 C CA . ASP A 1 85 ? -9.883 -3.997 20.828 1.00 93.19 85 ASP A CA 1
ATOM 627 C C . ASP A 1 85 ? -9.004 -2.831 20.324 1.00 93.19 85 ASP A C 1
ATOM 629 O O . ASP A 1 85 ? -7.897 -2.594 20.815 1.00 93.19 85 ASP A O 1
ATOM 633 N N . GLY A 1 86 ? -9.510 -2.080 19.343 1.00 92.06 86 GLY A N 1
ATOM 634 C CA . GLY A 1 86 ? -8.915 -0.840 18.853 1.00 92.06 86 GLY A CA 1
ATOM 635 C C . GLY A 1 86 ? -9.203 0.364 19.760 1.00 92.06 86 GLY A C 1
ATOM 636 O O . GLY A 1 86 ? -10.097 0.347 20.609 1.00 92.06 86 GLY A O 1
ATOM 637 N N . GLY A 1 87 ? -8.457 1.445 19.559 1.00 93.69 87 GLY A N 1
ATOM 638 C CA . GLY A 1 87 ? -8.650 2.737 20.205 1.00 93.69 87 GLY A CA 1
ATOM 639 C C . GLY A 1 87 ? -9.805 3.558 19.619 1.00 93.69 87 GLY A C 1
ATOM 640 O O . GLY A 1 87 ? -10.729 3.050 18.993 1.00 93.69 87 GLY A O 1
ATOM 641 N N . SER A 1 88 ? -9.766 4.871 19.855 1.00 92.31 88 SER A N 1
ATOM 642 C CA . SER A 1 88 ? -10.780 5.827 19.376 1.00 92.31 88 SER A CA 1
ATOM 643 C C . SER A 1 88 ? -10.206 6.980 18.548 1.00 92.31 88 SER A C 1
ATOM 645 O O . SER A 1 88 ? -10.965 7.757 17.965 1.00 92.31 88 SER A O 1
ATOM 647 N N . LYS A 1 89 ? -8.872 7.104 18.478 1.00 95.88 89 LYS A N 1
ATOM 648 C CA . LYS A 1 89 ? -8.193 8.214 17.791 1.00 95.88 89 LYS A CA 1
ATOM 649 C C . LYS A 1 89 ? -8.265 8.074 16.268 1.00 95.88 89 LYS A C 1
ATOM 651 O O . LYS A 1 89 ? -8.432 9.077 15.579 1.00 95.88 89 LYS A O 1
ATOM 656 N N . GLY A 1 90 ? -8.192 6.845 15.762 1.00 97.00 90 GLY A N 1
ATOM 657 C CA . GLY A 1 90 ? -8.143 6.541 14.338 1.00 97.00 90 GLY A CA 1
ATOM 658 C C . GLY A 1 90 ? -6.800 6.859 13.683 1.00 97.00 90 GLY A C 1
ATOM 659 O O . GLY A 1 90 ? -5.833 7.278 14.326 1.00 97.00 90 GLY A O 1
ATOM 660 N N . LEU A 1 91 ? -6.759 6.661 12.369 1.00 97.88 91 LEU A N 1
ATOM 661 C CA . LEU A 1 91 ? -5.525 6.605 11.581 1.00 97.88 91 LEU A CA 1
ATOM 662 C C . LEU A 1 91 ? -5.292 7.824 10.681 1.00 97.88 91 LEU A C 1
ATOM 664 O O . LEU A 1 91 ? -4.387 7.811 9.854 1.00 97.88 91 LEU A O 1
ATOM 668 N N . SER A 1 92 ? -6.070 8.899 10.827 1.00 97.06 92 SER A N 1
ATOM 669 C CA . SER A 1 92 ? -6.007 10.075 9.937 1.00 97.06 92 SER A CA 1
ATOM 670 C C . SER A 1 92 ? -4.653 10.795 9.916 1.00 97.06 92 SER A C 1
ATOM 672 O O . SER A 1 92 ? -4.367 11.522 8.969 1.00 97.06 92 SER A O 1
ATOM 674 N N . HIS A 1 93 ? -3.826 10.591 10.944 1.00 96.50 93 HIS A N 1
ATOM 675 C CA . HIS A 1 93 ? -2.472 11.131 11.041 1.00 96.50 93 HIS A CA 1
ATOM 676 C C . HIS A 1 93 ? -1.445 10.353 10.198 1.00 96.50 93 HIS A C 1
ATOM 678 O O . HIS A 1 93 ? -0.344 10.851 9.972 1.00 96.50 93 HIS A O 1
ATOM 684 N N . LEU A 1 94 ? -1.782 9.137 9.756 1.00 98.38 94 LEU A N 1
ATOM 685 C CA . LEU A 1 94 ? -0.938 8.348 8.867 1.00 98.38 94 LEU A CA 1
ATOM 686 C C . LEU A 1 94 ? -1.098 8.818 7.411 1.00 98.38 94 LEU A C 1
ATOM 688 O O . LEU A 1 94 ? -2.158 9.345 7.035 1.00 98.38 94 LEU A O 1
ATOM 692 N N . PRO A 1 95 ? -0.070 8.610 6.570 1.00 98.56 95 PRO A N 1
ATOM 693 C CA . PRO A 1 95 ? -0.146 8.933 5.152 1.00 98.56 95 PRO A CA 1
ATOM 694 C C . PRO A 1 95 ? -1.306 8.218 4.463 1.00 98.56 95 PRO A C 1
ATOM 696 O O . PRO A 1 95 ? -1.657 7.090 4.817 1.00 98.56 95 PRO A O 1
ATOM 699 N N . GLU A 1 96 ? -1.881 8.873 3.460 1.00 98.50 96 GLU A N 1
ATOM 700 C CA . GLU A 1 96 ? -2.755 8.191 2.509 1.00 98.50 96 GLU A CA 1
ATOM 701 C C . GLU A 1 96 ? -1.931 7.227 1.640 1.00 98.50 96 GLU A C 1
ATOM 703 O O . GLU A 1 96 ? -0.716 7.403 1.495 1.00 98.50 96 GLU A O 1
ATOM 708 N N . ILE A 1 97 ? -2.573 6.198 1.083 1.00 98.44 97 ILE A N 1
ATOM 709 C CA . ILE A 1 97 ? -1.928 5.312 0.109 1.00 98.44 97 ILE A CA 1
ATOM 710 C C . ILE A 1 97 ? -1.309 6.117 -1.030 1.00 98.44 97 ILE A C 1
ATOM 712 O O . ILE A 1 97 ? -1.876 7.092 -1.525 1.00 98.44 97 ILE A O 1
ATOM 716 N N . PHE A 1 98 ? -0.139 5.677 -1.470 1.00 98.50 98 PHE A N 1
ATOM 717 C CA . PHE A 1 98 ? 0.481 6.229 -2.655 1.00 98.50 98 PHE A CA 1
ATOM 718 C C . PHE A 1 98 ? -0.337 5.846 -3.893 1.00 98.50 98 PHE A C 1
ATOM 720 O O . PHE A 1 98 ? -0.801 4.710 -4.011 1.00 98.50 98 PHE A O 1
ATOM 727 N N . GLN A 1 99 ? -0.499 6.793 -4.815 1.00 98.12 99 GLN A N 1
ATOM 728 C CA . GLN A 1 99 ? -1.213 6.611 -6.074 1.00 98.12 99 GLN A CA 1
ATOM 729 C C . GLN A 1 99 ? -0.297 7.033 -7.223 1.00 98.12 99 GLN A C 1
ATOM 731 O O . GLN A 1 99 ? 0.194 8.157 -7.258 1.00 98.12 99 GLN A O 1
ATOM 736 N N . ALA A 1 100 ? -0.073 6.126 -8.168 1.00 98.19 100 ALA A N 1
ATOM 737 C CA . ALA A 1 100 ? 0.690 6.367 -9.388 1.00 98.19 100 ALA A CA 1
ATOM 738 C C . ALA A 1 100 ? 0.188 5.436 -10.488 1.00 98.19 100 ALA A C 1
ATOM 740 O O . ALA A 1 100 ? -0.529 4.480 -10.205 1.00 98.19 100 ALA A O 1
ATOM 741 N N . ASN A 1 101 ? 0.590 5.686 -11.732 1.00 97.38 101 ASN A N 1
ATOM 742 C CA . ASN A 1 101 ? 0.229 4.858 -12.886 1.00 97.38 101 ASN A CA 1
ATOM 743 C C . ASN A 1 101 ? -1.286 4.843 -13.188 1.00 97.38 101 ASN A C 1
ATOM 745 O O . ASN A 1 101 ? -1.809 3.887 -13.755 1.00 97.38 101 ASN A O 1
ATOM 749 N N . LEU A 1 102 ? -1.991 5.921 -12.824 1.00 95.94 102 LEU A N 1
ATOM 750 C CA . LEU A 1 102 ? -3.439 6.095 -13.026 1.00 95.94 102 LEU A CA 1
ATOM 751 C C . LEU A 1 102 ? -3.778 7.180 -14.069 1.00 95.94 102 LEU A C 1
ATOM 753 O O . LEU A 1 102 ? -4.900 7.674 -14.114 1.00 95.94 102 LEU A O 1
ATOM 757 N N . GLY A 1 103 ? -2.805 7.602 -14.883 1.00 93.19 103 GLY A N 1
ATOM 758 C CA . GLY A 1 103 ? -2.988 8.678 -15.867 1.00 93.19 103 GLY A CA 1
ATOM 759 C C . GLY A 1 103 ? -2.969 10.099 -15.284 1.00 93.19 103 GLY A C 1
ATOM 760 O O . GLY A 1 103 ? -3.310 11.046 -15.983 1.00 93.19 103 GLY A O 1
ATOM 761 N N . SER A 1 104 ? -2.552 10.265 -14.023 1.00 90.88 104 SER A N 1
ATOM 762 C CA . SER A 1 104 ? -2.412 11.568 -13.349 1.00 90.88 104 SER A CA 1
ATOM 763 C C . SER A 1 104 ? -1.081 12.283 -13.621 1.00 90.88 104 SER A C 1
ATOM 765 O O . SER A 1 104 ? -0.911 13.430 -13.216 1.00 90.88 104 SER A O 1
ATOM 767 N N . GLY A 1 105 ? -0.126 11.617 -14.280 1.00 93.75 105 GLY A N 1
ATOM 768 C CA . GLY A 1 105 ? 1.235 12.123 -14.493 1.00 93.75 105 GLY A CA 1
ATOM 769 C C . GLY A 1 105 ? 2.233 11.778 -13.381 1.00 93.75 105 GLY A C 1
ATOM 770 O O . GLY A 1 105 ? 3.393 12.165 -13.494 1.00 93.75 105 GLY A O 1
ATOM 771 N N . CYS A 1 106 ? 1.817 11.050 -12.338 1.00 97.69 106 CYS A N 1
ATOM 772 C CA . CYS A 1 106 ? 2.721 10.399 -11.386 1.00 97.69 106 CYS A CA 1
ATOM 773 C C . CYS A 1 106 ? 2.978 8.949 -11.821 1.00 97.69 106 CYS A C 1
ATOM 775 O O . CYS A 1 106 ? 2.030 8.167 -11.956 1.00 97.69 106 CYS A O 1
ATOM 777 N N . GLU A 1 107 ? 4.243 8.583 -12.031 1.00 97.75 107 GLU A N 1
ATOM 778 C CA . GLU A 1 107 ? 4.638 7.280 -12.573 1.00 97.75 107 GLU A CA 1
ATOM 779 C C . GLU A 1 107 ? 5.749 6.604 -11.763 1.00 97.75 107 GLU A C 1
ATOM 781 O O . GLU A 1 107 ? 6.613 7.247 -11.163 1.00 97.75 107 GLU A O 1
ATOM 786 N N . THR A 1 108 ? 5.756 5.271 -11.772 1.00 98.06 108 THR A N 1
ATOM 787 C CA . THR A 1 108 ? 6.867 4.478 -11.228 1.00 98.06 108 THR A CA 1
ATOM 788 C C . THR A 1 108 ? 7.918 4.178 -12.295 1.00 98.06 108 THR A C 1
ATOM 790 O O . THR A 1 108 ? 7.610 4.030 -13.477 1.00 98.06 108 THR A O 1
ATOM 793 N N . VAL A 1 109 ? 9.183 4.040 -11.888 1.00 98.06 109 VAL A N 1
ATOM 794 C CA . VAL A 1 109 ? 10.289 3.790 -12.826 1.00 98.06 109 VAL A CA 1
ATOM 795 C C . VAL A 1 109 ? 10.285 2.320 -13.293 1.00 98.06 109 VAL A C 1
ATOM 797 O O . VAL A 1 109 ? 10.297 1.420 -12.449 1.00 98.06 109 VAL A O 1
ATOM 800 N N . PRO A 1 110 ? 10.300 2.034 -14.613 1.00 97.06 110 PRO A N 1
ATOM 801 C CA . PRO A 1 110 ? 10.418 0.672 -15.134 1.00 97.06 110 PRO A CA 1
ATOM 802 C C . PRO A 1 110 ? 11.647 -0.082 -14.612 1.00 97.06 110 PRO A C 1
ATOM 804 O O . PRO A 1 110 ? 12.756 0.452 -14.604 1.00 97.06 110 PRO A O 1
ATOM 807 N N . GLY A 1 111 ? 11.466 -1.345 -14.214 1.00 97.19 111 GLY A N 1
ATOM 808 C CA . GLY A 1 111 ? 12.562 -2.205 -13.753 1.00 97.19 111 GLY A CA 1
ATOM 809 C C . GLY A 1 111 ? 13.113 -1.846 -12.367 1.00 97.19 111 GLY A C 1
ATOM 810 O O . GLY A 1 111 ? 14.209 -2.285 -12.009 1.00 97.19 111 GLY A O 1
ATOM 811 N N . LYS A 1 112 ? 12.399 -1.013 -11.599 1.00 97.88 112 LYS A N 1
ATOM 812 C CA . LYS A 1 112 ? 12.783 -0.588 -10.251 1.00 97.88 112 LYS A CA 1
ATOM 813 C C . LYS A 1 112 ? 11.671 -0.874 -9.253 1.00 97.88 112 LYS A C 1
ATOM 815 O O . LYS A 1 112 ? 10.489 -0.745 -9.564 1.00 97.88 112 LYS A O 1
ATOM 820 N N . ASP A 1 113 ? 12.078 -1.218 -8.036 1.00 98.38 113 ASP A N 1
ATOM 821 C CA . ASP A 1 113 ? 11.173 -1.209 -6.892 1.00 98.38 113 ASP A CA 1
ATOM 822 C C . ASP A 1 113 ? 10.927 0.244 -6.477 1.00 98.38 113 ASP A C 1
ATOM 824 O O . ASP A 1 113 ? 11.839 1.074 -6.504 1.00 98.38 113 ASP A O 1
ATOM 828 N N . LEU A 1 114 ? 9.691 0.556 -6.100 1.00 98.56 114 LEU A N 1
ATOM 829 C CA . LEU A 1 114 ? 9.294 1.902 -5.706 1.00 98.56 114 LEU A CA 1
ATOM 830 C C . LEU A 1 114 ? 9.706 2.182 -4.255 1.00 98.56 114 LEU A C 1
ATOM 832 O O . LEU A 1 114 ? 9.330 1.442 -3.344 1.00 98.56 114 LEU A O 1
ATOM 836 N N . LEU A 1 115 ? 10.417 3.284 -4.036 1.00 98.44 115 LEU A N 1
ATOM 837 C CA . LEU A 1 115 ? 10.582 3.904 -2.727 1.00 98.44 115 LEU A CA 1
ATOM 838 C C . LEU A 1 115 ? 9.443 4.909 -2.524 1.00 98.44 115 LEU A C 1
ATOM 840 O O . LEU A 1 115 ? 9.386 5.933 -3.206 1.00 98.44 115 LEU A O 1
ATOM 844 N N . PHE A 1 116 ? 8.525 4.610 -1.605 1.00 98.56 116 PHE A N 1
ATOM 845 C CA . PHE A 1 116 ? 7.382 5.482 -1.333 1.00 98.56 116 PHE A CA 1
ATOM 846 C C . PHE A 1 116 ? 7.842 6.822 -0.732 1.00 98.56 116 PHE A C 1
ATOM 848 O O . PHE A 1 116 ? 8.583 6.799 0.252 1.00 98.56 116 PHE A O 1
ATOM 855 N N . PRO A 1 117 ? 7.372 7.978 -1.245 1.00 97.81 117 PRO A N 1
ATOM 856 C CA . PRO A 1 117 ? 7.676 9.286 -0.654 1.00 97.81 117 PRO A CA 1
ATOM 857 C C . PRO A 1 117 ? 7.174 9.431 0.790 1.00 97.81 117 PRO A C 1
ATOM 859 O O . PRO A 1 117 ? 7.834 10.048 1.622 1.00 97.81 117 PRO A O 1
ATOM 862 N N . ALA A 1 118 ? 6.022 8.826 1.094 1.00 98.06 118 ALA A N 1
ATOM 863 C CA . ALA A 1 118 ? 5.418 8.800 2.423 1.00 98.06 118 ALA A CA 1
ATOM 864 C C . ALA A 1 118 ? 5.108 7.344 2.832 1.00 98.06 118 ALA A C 1
ATOM 866 O O . ALA A 1 118 ? 3.974 6.886 2.693 1.00 98.06 118 ALA A O 1
ATOM 867 N N . PRO A 1 119 ? 6.109 6.578 3.308 1.00 98.12 119 PRO A N 1
ATOM 868 C CA . PRO A 1 119 ? 5.954 5.145 3.561 1.00 98.12 119 PRO A CA 1
ATOM 869 C C . PRO A 1 119 ? 5.213 4.821 4.873 1.00 98.12 119 PRO A C 1
ATOM 871 O O . PRO A 1 119 ? 4.903 3.656 5.122 1.00 98.12 119 PRO A O 1
ATOM 874 N N . GLY A 1 120 ? 4.924 5.826 5.705 1.00 97.56 120 GLY A N 1
ATOM 875 C CA . GLY A 1 120 ? 4.384 5.642 7.052 1.00 97.56 120 GLY A CA 1
ATOM 876 C C . GLY A 1 120 ? 5.467 5.305 8.079 1.00 97.56 120 GLY A C 1
ATOM 877 O O . GLY A 1 120 ? 6.661 5.439 7.812 1.00 97.56 120 GLY A O 1
ATOM 878 N N . ASN A 1 121 ? 5.035 4.891 9.270 1.00 96.31 121 ASN A N 1
ATOM 879 C CA . ASN A 1 121 ? 5.930 4.647 10.407 1.00 96.31 121 ASN A CA 1
ATOM 880 C C . ASN A 1 121 ? 6.519 3.228 10.431 1.00 96.31 121 ASN A C 1
ATOM 882 O O . ASN A 1 121 ? 7.506 2.995 11.123 1.00 96.31 121 ASN A O 1
ATOM 886 N N . ASP A 1 122 ? 5.919 2.287 9.698 1.00 97.94 122 ASP A N 1
ATOM 887 C CA . ASP A 1 122 ? 6.354 0.894 9.645 1.00 97.94 122 ASP A CA 1
ATOM 888 C C . ASP A 1 122 ? 6.740 0.510 8.213 1.00 97.94 122 ASP A C 1
ATOM 890 O O . ASP A 1 122 ? 5.906 0.452 7.304 1.00 97.94 122 ASP A O 1
ATOM 894 N N . VAL A 1 123 ? 8.038 0.294 8.001 1.00 98.19 123 VAL A N 1
ATOM 895 C CA . VAL A 1 123 ? 8.622 0.133 6.668 1.00 98.19 123 VAL A CA 1
ATOM 896 C C . VAL A 1 123 ? 9.589 -1.040 6.664 1.00 98.19 123 VAL A C 1
ATOM 898 O O . VAL A 1 123 ? 10.584 -1.051 7.386 1.00 98.19 123 VAL A O 1
ATOM 901 N N . ALA A 1 124 ? 9.329 -2.012 5.795 1.00 97.56 124 ALA A N 1
ATOM 902 C CA . ALA A 1 124 ? 10.260 -3.085 5.487 1.00 97.56 124 ALA A CA 1
ATOM 903 C C . ALA A 1 124 ? 11.005 -2.757 4.191 1.00 97.56 124 ALA A C 1
ATOM 905 O O . ALA A 1 124 ? 10.430 -2.843 3.106 1.00 97.56 124 ALA A O 1
ATOM 906 N N . ILE A 1 125 ? 12.286 -2.396 4.297 1.00 96.56 125 ILE A N 1
ATOM 907 C CA . ILE A 1 125 ? 13.153 -2.177 3.134 1.00 96.56 125 ILE A CA 1
ATOM 908 C C . ILE A 1 125 ? 13.894 -3.475 2.828 1.00 96.56 125 ILE A C 1
ATOM 910 O O . ILE A 1 125 ? 14.853 -3.830 3.508 1.00 96.56 125 ILE A O 1
ATOM 914 N N . VAL A 1 126 ? 13.428 -4.188 1.805 1.00 95.19 126 VAL A N 1
ATOM 915 C CA . VAL A 1 126 ? 14.073 -5.401 1.282 1.00 95.19 126 VAL A CA 1
ATOM 916 C C . VAL A 1 126 ? 15.061 -5.037 0.175 1.00 95.19 126 VAL A C 1
ATOM 918 O O . VAL A 1 126 ? 16.128 -5.639 0.084 1.00 95.19 126 VAL A O 1
ATOM 921 N N . ASN A 1 127 ? 14.732 -4.032 -0.640 1.00 94.69 127 ASN A N 1
ATOM 922 C CA . ASN A 1 127 ? 15.609 -3.516 -1.684 1.00 94.69 127 ASN A CA 1
ATOM 923 C C . ASN A 1 127 ? 16.023 -2.066 -1.393 1.00 94.69 127 ASN A C 1
ATOM 925 O O . ASN A 1 127 ? 15.242 -1.134 -1.578 1.00 94.69 127 ASN A O 1
ATOM 929 N N . SER A 1 128 ? 17.275 -1.864 -0.979 1.00 94.50 128 SER A N 1
ATOM 930 C CA . SER A 1 128 ? 17.838 -0.531 -0.718 1.00 94.50 128 SER A CA 1
ATOM 931 C C . SER A 1 128 ? 18.149 0.275 -1.985 1.00 94.50 128 SER A C 1
ATOM 933 O O . SER A 1 128 ? 18.407 1.471 -1.888 1.00 94.50 128 SER A O 1
ATOM 935 N N . ALA A 1 129 ? 18.103 -0.348 -3.168 1.00 96.62 129 ALA A N 1
ATOM 936 C CA . ALA A 1 129 ? 18.263 0.311 -4.464 1.00 96.62 129 ALA A CA 1
ATOM 937 C C . ALA A 1 129 ? 16.922 0.738 -5.096 1.00 96.62 129 ALA A C 1
ATOM 939 O O . ALA A 1 129 ? 16.881 1.079 -6.283 1.00 96.62 129 ALA A O 1
ATOM 940 N N . ALA A 1 130 ? 15.826 0.688 -4.329 1.00 97.69 130 ALA A N 1
ATOM 941 C CA . ALA A 1 130 ? 14.529 1.210 -4.739 1.00 97.69 130 ALA A CA 1
ATOM 942 C C . ALA A 1 130 ? 14.609 2.710 -5.073 1.00 97.69 130 ALA A C 1
ATOM 944 O O . ALA A 1 130 ? 15.414 3.452 -4.509 1.00 97.69 130 ALA A O 1
ATOM 945 N N . THR A 1 131 ? 13.768 3.163 -5.999 1.00 98.06 131 THR A N 1
ATOM 946 C CA . THR A 1 131 ? 13.811 4.532 -6.528 1.00 98.06 131 THR A CA 1
ATOM 947 C C . THR A 1 131 ? 12.518 5.277 -6.245 1.00 98.06 131 THR A C 1
ATOM 949 O O . THR A 1 131 ? 11.439 4.686 -6.282 1.00 98.06 131 THR A O 1
ATOM 952 N N . ALA A 1 132 ? 12.623 6.585 -6.014 1.00 98.19 132 ALA A N 1
ATOM 953 C CA . ALA A 1 132 ? 11.466 7.471 -5.938 1.00 98.19 132 ALA A CA 1
ATOM 954 C C . ALA A 1 132 ? 10.640 7.430 -7.246 1.00 98.19 132 ALA A C 1
ATOM 956 O O . ALA A 1 132 ? 11.192 7.099 -8.305 1.00 98.19 132 ALA A O 1
ATOM 957 N N . PRO A 1 133 ? 9.335 7.751 -7.192 1.00 98.00 133 PRO A N 1
ATOM 958 C CA . PRO A 1 133 ? 8.528 7.913 -8.394 1.00 98.00 133 PRO A CA 1
ATOM 959 C C . PRO A 1 133 ? 8.970 9.154 -9.185 1.00 98.00 133 PRO A C 1
ATOM 961 O O . PRO A 1 133 ? 9.749 9.980 -8.704 1.00 98.00 133 PRO A O 1
ATOM 964 N N . VAL A 1 134 ? 8.469 9.280 -10.410 1.00 97.75 134 VAL A N 1
ATOM 965 C CA . VAL A 1 134 ? 8.770 10.387 -11.324 1.00 97.75 134 VAL A CA 1
ATOM 966 C C . VAL A 1 134 ? 7.488 11.072 -11.789 1.00 97.75 134 VAL A C 1
ATOM 968 O O . VAL A 1 134 ? 6.417 10.468 -11.810 1.00 97.75 134 VAL A O 1
ATOM 971 N N . GLY A 1 135 ? 7.610 12.335 -12.193 1.00 95.19 135 GLY A N 1
ATOM 972 C CA . GLY A 1 135 ? 6.478 13.140 -12.646 1.00 95.19 135 GLY A CA 1
ATOM 973 C C . GLY A 1 135 ? 5.797 13.904 -11.509 1.00 95.19 135 GLY A C 1
ATOM 974 O O . GLY A 1 135 ? 6.449 14.290 -10.541 1.00 95.19 135 GLY A O 1
ATOM 975 N N . ALA A 1 136 ? 4.503 14.178 -11.666 1.00 92.56 136 ALA A N 1
ATOM 976 C CA . ALA A 1 136 ? 3.717 14.998 -10.744 1.00 92.56 136 ALA A CA 1
ATOM 977 C C . ALA A 1 136 ? 3.196 14.165 -9.560 1.00 92.56 136 ALA A C 1
ATOM 979 O O . ALA A 1 136 ? 2.010 13.839 -9.495 1.00 92.56 136 ALA A O 1
ATOM 980 N N . CYS A 1 137 ? 4.119 13.819 -8.663 1.00 90.00 137 CYS A N 1
ATOM 981 C CA . CYS A 1 137 ? 3.902 13.190 -7.364 1.00 90.00 137 CYS A CA 1
ATOM 982 C C . CYS A 1 137 ? 4.250 14.203 -6.248 1.00 90.00 137 CYS A C 1
ATOM 984 O O . CYS A 1 137 ? 3.663 14.078 -5.159 1.00 90.00 137 CYS A O 1
#

pLDDT: mean 96.07, std 3.79, range [75.81, 98.81]

Foldseek 3Di:
DDKDADDDDDCQQPAKKFKWKFPPAPPFTFTQEIEFDCPPDHPDIDDTDDDQQADFFKMKIKMWGAHQHDQGDIDMDIDIDGDPNHHPNHRPVGDTDDDAPPPPFWTADHNFHEDEPRRTDHYHHPDPRHDHIDGDD

Secondary structure (DSSP, 8-state):
-EEEE---S--TT-EEEEEEEESSSSS--EEEEEEESS-S-TT-EEEE---TTSBSEEEEEEEEEEESSSS---EEEEEEEEE-S-BSS-STTSPBPP--SSSSSEEPPTTS-B--SS--S-EEES-TT-B--EE--

Radius of gyration: 14.49 Å; chains: 1; bounding box: 34×33×39 Å

Organism: NCBI:txid42249